Protein AF-A0AAV4A8G7-F1 (afdb_monomer_lite)

Structure (mmCIF, N/CA/C/O backbone):
data_AF-A0AAV4A8G7-F1
#
_entry.id   AF-A0AAV4A8G7-F1
#
loop_
_atom_site.group_PDB
_atom_site.id
_atom_site.type_symbol
_atom_site.label_atom_id
_atom_site.label_alt_id
_atom_site.label_comp_id
_atom_site.label_asym_id
_atom_site.label_entity_id
_atom_site.label_seq_id
_atom_site.pdbx_PDB_ins_code
_atom_site.Cartn_x
_atom_site.Cartn_y
_atom_site.Cartn_z
_atom_site.occupancy
_atom_site.B_iso_or_equiv
_atom_site.auth_seq_id
_atom_site.auth_comp_id
_atom_site.auth_asym_id
_atom_site.auth_atom_id
_atom_site.pdbx_PDB_model_num
ATOM 1 N N . MET A 1 1 ? 19.679 4.679 -15.559 1.00 57.16 1 MET A N 1
ATOM 2 C CA . MET A 1 1 ? 19.146 4.423 -16.917 1.00 57.16 1 MET A CA 1
ATOM 3 C C . MET A 1 1 ? 20.247 4.728 -17.917 1.00 57.16 1 MET A C 1
ATOM 5 O O . MET A 1 1 ? 20.674 5.880 -17.981 1.00 57.16 1 MET A O 1
ATOM 9 N N . ASP A 1 2 ? 20.710 3.707 -18.634 1.00 74.31 2 ASP A N 1
ATOM 10 C CA . ASP A 1 2 ? 21.931 3.753 -19.449 1.00 74.31 2 ASP A CA 1
ATOM 11 C C . ASP A 1 2 ? 21.808 4.657 -20.681 1.00 74.31 2 ASP A C 1
ATOM 13 O O . ASP A 1 2 ? 20.747 4.767 -21.302 1.00 74.31 2 ASP A O 1
ATOM 17 N N . ASN A 1 3 ? 22.916 5.293 -21.070 1.00 75.50 3 ASN A N 1
ATOM 18 C CA . ASN A 1 3 ? 22.953 6.234 -22.195 1.00 75.50 3 ASN A CA 1
ATOM 19 C C . ASN A 1 3 ? 22.647 5.569 -23.550 1.00 75.50 3 ASN A C 1
ATOM 21 O O . ASN A 1 3 ? 22.016 6.193 -24.403 1.00 75.50 3 ASN A O 1
ATOM 25 N N . LEU A 1 4 ? 23.025 4.297 -23.731 1.00 73.75 4 LEU A N 1
ATOM 26 C CA . LEU A 1 4 ? 22.703 3.511 -24.930 1.00 73.75 4 LEU A CA 1
ATOM 27 C C . LEU A 1 4 ? 21.194 3.312 -25.084 1.00 73.75 4 LEU A C 1
ATOM 29 O O . LEU A 1 4 ? 20.641 3.506 -26.163 1.00 73.75 4 LEU A O 1
ATOM 33 N N . ILE A 1 5 ? 20.514 3.003 -23.984 1.00 76.12 5 ILE A N 1
ATOM 34 C CA . ILE A 1 5 ? 19.063 2.833 -23.955 1.00 76.12 5 ILE A CA 1
ATOM 35 C C . ILE A 1 5 ? 18.362 4.148 -24.319 1.00 76.12 5 ILE A C 1
ATOM 37 O O . ILE A 1 5 ? 17.488 4.170 -25.183 1.00 76.12 5 ILE A O 1
ATOM 41 N N . LYS A 1 6 ? 18.787 5.267 -23.718 1.00 81.19 6 LYS A N 1
ATOM 42 C CA . LYS A 1 6 ? 18.226 6.596 -24.013 1.00 81.19 6 LYS A CA 1
ATOM 43 C C . LYS A 1 6 ? 18.422 7.006 -25.473 1.00 81.19 6 LYS A C 1
ATOM 45 O O . LYS A 1 6 ? 17.544 7.649 -26.038 1.00 81.19 6 LYS A O 1
ATOM 50 N N . LYS A 1 7 ? 19.563 6.664 -26.081 1.00 81.56 7 LYS A N 1
ATOM 51 C CA . LYS A 1 7 ? 19.846 6.959 -27.492 1.00 81.56 7 LYS A CA 1
ATOM 52 C C . LYS A 1 7 ? 18.929 6.167 -28.425 1.00 81.56 7 LYS A C 1
ATOM 54 O O . LYS A 1 7 ? 18.385 6.752 -29.354 1.00 81.56 7 LYS A O 1
ATOM 59 N N . ASN A 1 8 ? 18.733 4.877 -28.156 1.00 80.31 8 ASN A N 1
ATOM 60 C CA . ASN A 1 8 ? 17.875 4.022 -28.976 1.00 80.31 8 ASN A CA 1
ATOM 61 C C . ASN A 1 8 ? 16.389 4.396 -28.850 1.00 80.31 8 ASN A C 1
ATOM 63 O O . ASN A 1 8 ? 15.694 4.444 -29.857 1.00 80.31 8 ASN A O 1
ATOM 67 N N . LEU A 1 9 ? 15.919 4.772 -27.655 1.00 84.06 9 LEU A N 1
ATOM 68 C CA . LEU A 1 9 ? 14.532 5.213 -27.448 1.00 84.06 9 LEU A CA 1
ATOM 69 C C . LEU A 1 9 ? 14.147 6.483 -28.226 1.00 84.06 9 LEU A C 1
ATOM 71 O O . LEU A 1 9 ? 12.979 6.660 -28.541 1.00 84.06 9 LEU A O 1
ATOM 75 N N . LYS A 1 10 ? 15.093 7.387 -28.515 1.00 83.19 10 LYS A N 1
ATOM 76 C CA . LYS A 1 10 ? 14.783 8.683 -29.151 1.00 83.19 10 LYS A CA 1
ATOM 77 C C . LYS A 1 10 ? 14.308 8.572 -30.602 1.00 83.19 10 LYS A C 1
ATOM 79 O O . LYS A 1 10 ? 13.616 9.470 -31.062 1.00 83.19 10 LYS A O 1
ATOM 84 N N . ASN A 1 11 ? 14.684 7.503 -31.304 1.00 81.44 11 ASN A N 1
ATOM 85 C CA . ASN A 1 11 ? 14.464 7.360 -32.748 1.00 81.44 11 ASN A CA 1
ATOM 86 C C . ASN A 1 11 ? 13.509 6.212 -33.104 1.00 81.44 11 ASN A C 1
ATOM 88 O O . ASN A 1 11 ? 13.365 5.883 -34.279 1.00 81.44 11 ASN A O 1
ATOM 92 N N . ILE A 1 12 ? 12.888 5.581 -32.106 1.00 85.38 12 ILE A N 1
ATOM 93 C CA . ILE A 1 12 ? 11.941 4.485 -32.304 1.00 85.38 12 ILE A CA 1
ATOM 94 C C . ILE A 1 12 ? 10.557 5.020 -31.936 1.00 85.38 12 ILE A C 1
ATOM 96 O O . ILE A 1 12 ? 10.382 5.497 -30.813 1.00 85.38 12 ILE A O 1
ATOM 100 N N . PRO A 1 13 ? 9.577 4.984 -32.853 1.00 88.44 13 PRO A N 1
ATOM 101 C CA . PRO A 1 13 ? 8.212 5.326 -32.500 1.00 88.44 13 PRO A CA 1
ATOM 102 C C . PRO A 1 13 ? 7.658 4.261 -31.546 1.00 88.44 13 PRO A C 1
ATOM 104 O O . PRO A 1 13 ? 7.787 3.064 -31.796 1.00 88.44 13 PRO A O 1
ATOM 107 N N . ILE A 1 14 ? 7.065 4.707 -30.440 1.00 89.94 14 ILE A N 1
ATOM 108 C CA . ILE A 1 14 ? 6.530 3.827 -29.400 1.00 89.94 14 ILE A CA 1
ATOM 109 C C . ILE A 1 14 ? 5.016 3.972 -29.387 1.00 89.94 14 ILE A C 1
ATOM 111 O O . ILE A 1 14 ? 4.495 5.037 -29.057 1.00 89.94 14 ILE A O 1
ATOM 115 N N . TYR A 1 15 ? 4.323 2.897 -29.747 1.00 93.31 15 TYR A N 1
ATOM 116 C CA . TYR A 1 15 ? 2.864 2.853 -29.825 1.00 93.31 15 TYR A CA 1
ATOM 117 C C . TYR A 1 15 ? 2.259 2.030 -28.681 1.00 93.31 15 TYR A C 1
ATOM 119 O O . TYR A 1 15 ? 1.095 2.212 -28.332 1.00 93.31 15 TYR A O 1
ATOM 127 N N . SER A 1 16 ? 3.051 1.138 -28.078 1.00 90.75 16 SER A N 1
ATOM 128 C CA . SER A 1 16 ? 2.644 0.218 -27.019 1.00 90.75 16 SER A CA 1
ATOM 129 C C . SER A 1 16 ? 3.705 0.101 -25.916 1.00 90.75 16 SER A C 1
ATOM 131 O O . SER A 1 16 ? 4.904 0.148 -26.198 1.00 90.75 16 SER A O 1
ATOM 133 N N . PRO A 1 17 ? 3.308 -0.163 -24.654 1.00 86.81 17 PRO A N 1
ATOM 134 C CA . PRO A 1 17 ? 4.229 -0.551 -23.584 1.00 86.81 17 PRO A CA 1
ATOM 135 C C . PRO A 1 17 ? 5.175 -1.706 -23.954 1.00 86.81 17 PRO A C 1
ATOM 137 O O . PRO A 1 17 ? 6.306 -1.765 -23.470 1.00 86.81 17 PRO A O 1
ATOM 140 N N . MET A 1 18 ? 4.736 -2.616 -24.830 1.00 86.81 18 MET A N 1
ATOM 141 C CA . MET A 1 18 ? 5.561 -3.727 -25.311 1.00 86.81 18 MET A CA 1
ATOM 142 C C . MET A 1 18 ? 6.756 -3.247 -26.149 1.00 86.81 18 MET A C 1
ATOM 144 O O . MET A 1 18 ? 7.822 -3.862 -26.097 1.00 86.81 18 MET A O 1
ATOM 148 N N . ASP A 1 19 ? 6.627 -2.122 -26.852 1.00 89.25 19 ASP A N 1
ATOM 149 C CA . ASP A 1 19 ? 7.690 -1.577 -27.704 1.00 89.25 19 ASP A CA 1
ATOM 150 C C . ASP A 1 19 ? 8.880 -1.083 -26.869 1.00 89.25 19 ASP A C 1
ATOM 152 O O . ASP A 1 19 ? 10.034 -1.161 -27.296 1.00 89.25 19 ASP A O 1
ATOM 156 N N . TYR A 1 20 ? 8.635 -0.643 -25.629 1.00 87.88 20 TYR A N 1
ATOM 157 C CA . TYR A 1 20 ? 9.716 -0.352 -24.684 1.00 87.88 20 TYR A CA 1
ATOM 158 C C . TYR A 1 20 ? 10.492 -1.618 -24.328 1.00 87.88 20 TYR A C 1
ATOM 160 O O . TYR A 1 20 ? 11.722 -1.606 -24.298 1.00 87.88 20 TYR A O 1
ATOM 168 N N . PHE A 1 21 ? 9.788 -2.724 -24.074 1.00 87.38 21 PHE A N 1
ATOM 169 C CA . PHE A 1 21 ? 10.411 -3.993 -23.706 1.00 87.38 21 PHE A CA 1
ATOM 170 C C . PHE A 1 21 ? 11.303 -4.528 -24.831 1.00 87.38 21 PHE A C 1
ATOM 172 O O . PHE A 1 21 ? 12.449 -4.917 -24.583 1.00 87.38 21 PHE A O 1
ATOM 179 N N . THR A 1 22 ? 10.803 -4.514 -26.069 1.00 87.38 22 THR A N 1
ATOM 180 C CA . THR A 1 22 ? 11.571 -4.942 -27.245 1.00 87.38 22 THR A CA 1
ATOM 181 C C . THR A 1 22 ? 12.779 -4.039 -27.460 1.00 87.38 22 THR A C 1
ATOM 183 O O . THR A 1 22 ? 13.890 -4.554 -27.575 1.00 87.38 22 THR A O 1
ATOM 186 N N . THR A 1 23 ? 12.597 -2.717 -27.396 1.00 87.19 23 THR A N 1
ATOM 187 C CA . THR A 1 23 ? 13.679 -1.734 -27.540 1.00 87.19 23 THR A CA 1
ATOM 188 C C . THR A 1 23 ? 14.768 -1.931 -26.492 1.00 87.19 23 THR A C 1
ATOM 190 O O . THR A 1 23 ? 15.953 -1.934 -26.823 1.00 87.19 23 THR A O 1
ATOM 193 N N . PHE A 1 24 ? 14.407 -2.141 -25.225 1.00 85.75 24 PHE A N 1
ATOM 194 C CA . PHE A 1 24 ? 15.393 -2.400 -24.177 1.00 85.75 24 PHE A CA 1
ATOM 195 C C . PHE A 1 24 ? 16.139 -3.710 -24.402 1.00 85.75 24 PHE A C 1
ATOM 197 O O . PHE A 1 24 ? 17.355 -3.746 -24.240 1.00 85.75 24 PHE A O 1
ATOM 204 N N . ARG A 1 25 ? 15.450 -4.772 -24.827 1.00 82.94 25 ARG A N 1
ATOM 205 C CA . ARG A 1 25 ? 16.074 -6.076 -25.074 1.00 82.94 25 ARG A CA 1
ATOM 206 C C . ARG A 1 25 ? 17.039 -6.058 -26.262 1.00 82.94 25 ARG A C 1
ATOM 208 O O . ARG A 1 25 ? 18.064 -6.735 -26.203 1.00 82.94 25 ARG A O 1
ATOM 215 N N . THR A 1 26 ? 16.727 -5.309 -27.319 1.00 83.00 26 THR A N 1
ATOM 216 C CA . THR A 1 26 ? 17.561 -5.200 -28.529 1.00 83.00 26 THR A CA 1
ATOM 217 C C . THR A 1 26 ? 18.715 -4.216 -28.365 1.00 83.00 26 THR A C 1
ATOM 219 O O . THR A 1 26 ? 19.797 -4.456 -28.889 1.00 83.00 26 THR A O 1
ATOM 222 N N . SER A 1 27 ? 18.528 -3.147 -27.587 1.00 78.56 27 SER A N 1
ATOM 223 C CA . SER A 1 27 ? 19.553 -2.116 -27.350 1.00 78.56 27 SER A CA 1
ATOM 224 C C . SER A 1 27 ? 20.699 -2.572 -26.437 1.00 78.56 27 SER A C 1
ATOM 226 O O . SER A 1 27 ? 21.677 -1.844 -26.263 1.00 78.56 27 SER A O 1
ATOM 228 N N . MET A 1 28 ? 20.576 -3.747 -25.816 1.00 75.31 28 MET A N 1
ATOM 229 C CA . MET A 1 28 ? 21.548 -4.282 -24.864 1.00 75.31 28 MET A CA 1
ATOM 230 C C . MET A 1 28 ? 22.613 -5.134 -25.562 1.00 75.31 28 MET A C 1
ATOM 232 O O . MET A 1 28 ? 22.418 -6.328 -25.809 1.00 75.31 28 MET A O 1
ATOM 236 N N . VAL A 1 29 ? 23.763 -4.510 -25.823 1.00 71.38 29 VAL A N 1
ATOM 237 C CA . VAL A 1 29 ? 24.996 -5.169 -26.280 1.00 71.38 29 VAL A CA 1
ATOM 238 C C . VAL A 1 29 ? 25.699 -5.831 -25.085 1.00 71.38 29 VAL A C 1
ATOM 240 O O . VAL A 1 29 ? 25.658 -5.309 -23.974 1.00 71.38 29 VAL A O 1
ATOM 243 N N . SER A 1 30 ? 26.298 -7.007 -25.293 1.00 70.38 30 SER A N 1
ATOM 244 C CA . SER A 1 30 ? 27.003 -7.768 -24.247 1.00 70.38 30 SER A CA 1
ATOM 245 C C . SER A 1 30 ? 28.231 -7.010 -23.707 1.00 70.38 30 SER A C 1
ATOM 247 O O . SER A 1 30 ? 28.959 -6.439 -24.521 1.00 70.38 30 SER A O 1
ATOM 249 N N . PRO A 1 31 ? 28.523 -7.053 -22.388 1.00 70.19 31 PRO A N 1
ATOM 250 C CA . PRO A 1 31 ? 27.808 -7.776 -21.329 1.00 70.19 31 PRO A CA 1
ATOM 251 C C . PRO A 1 31 ? 26.581 -7.013 -20.807 1.00 70.19 31 PRO A C 1
ATOM 253 O O . PRO A 1 31 ? 26.607 -5.800 -20.619 1.00 70.19 31 PRO A O 1
ATOM 256 N N . ARG A 1 32 ? 25.485 -7.736 -20.546 1.00 69.12 32 ARG A N 1
ATOM 257 C CA . ARG A 1 32 ? 24.234 -7.130 -20.065 1.00 69.12 32 ARG A CA 1
ATOM 258 C C . ARG A 1 32 ? 24.317 -6.829 -18.568 1.00 69.12 32 ARG A C 1
ATOM 260 O O . ARG A 1 32 ? 24.367 -7.756 -17.769 1.00 69.12 32 ARG A O 1
ATOM 267 N N . SER A 1 33 ? 24.265 -5.551 -18.196 1.00 74.12 33 SER A N 1
ATOM 268 C CA . SER A 1 33 ? 24.262 -5.116 -16.789 1.00 74.12 33 SER A CA 1
ATOM 269 C C . SER A 1 33 ? 22.909 -5.278 -16.087 1.00 74.12 33 SER A C 1
ATOM 271 O O . SER A 1 33 ? 22.860 -5.289 -14.862 1.00 74.12 33 SER A O 1
ATOM 273 N N . TYR A 1 34 ? 21.810 -5.407 -16.841 1.00 76.00 34 TYR A N 1
ATOM 274 C CA . TYR A 1 34 ? 20.453 -5.454 -16.293 1.00 76.00 34 TYR A CA 1
ATOM 275 C C . TYR A 1 34 ? 19.572 -6.458 -17.039 1.00 76.00 34 TYR A C 1
ATOM 277 O O . TYR A 1 34 ? 19.733 -6.685 -18.240 1.00 76.00 34 TYR A O 1
ATOM 285 N N . GLU A 1 35 ? 18.607 -7.033 -16.325 1.00 80.50 35 GLU A N 1
ATOM 286 C CA . GLU A 1 35 ? 17.618 -7.955 -16.878 1.00 80.50 35 GLU A CA 1
ATOM 287 C C . GLU A 1 35 ? 16.293 -7.222 -17.133 1.00 80.50 35 GLU A C 1
ATOM 289 O O . GLU A 1 35 ? 15.719 -6.617 -16.228 1.00 80.50 35 GLU A O 1
ATOM 294 N N . VAL A 1 36 ? 15.785 -7.286 -18.367 1.00 82.75 36 VAL A N 1
ATOM 295 C CA . VAL A 1 36 ? 14.471 -6.729 -18.718 1.00 82.75 36 VAL A CA 1
ATOM 296 C C . VAL A 1 36 ? 13.422 -7.828 -18.563 1.00 82.75 36 VAL A C 1
ATOM 298 O O . VAL A 1 36 ? 13.429 -8.800 -19.321 1.00 82.75 36 VAL A O 1
ATOM 301 N N . LYS A 1 37 ? 12.502 -7.674 -17.604 1.00 84.38 37 LYS A N 1
ATOM 302 C CA . LYS A 1 37 ? 11.374 -8.596 -17.380 1.00 84.38 37 LYS A CA 1
ATOM 303 C C . LYS A 1 37 ? 10.052 -7.931 -17.727 1.00 84.38 37 LYS A C 1
ATOM 305 O O . LYS A 1 37 ? 9.810 -6.794 -17.337 1.00 84.38 37 LYS A O 1
ATOM 310 N N . SER A 1 38 ? 9.202 -8.657 -18.449 1.00 82.94 38 SER A N 1
ATOM 311 C CA . SER A 1 38 ? 7.808 -8.263 -18.625 1.00 82.94 38 SER A CA 1
ATOM 312 C C . SER A 1 38 ? 7.027 -8.714 -17.397 1.00 82.94 38 SER A C 1
ATOM 314 O O . SER A 1 38 ? 7.179 -9.854 -16.950 1.00 82.94 38 SER A O 1
ATOM 316 N N . LEU A 1 39 ? 6.234 -7.813 -16.823 1.00 85.44 39 LEU A N 1
ATOM 317 C CA . LEU A 1 39 ? 5.402 -8.131 -15.670 1.00 85.44 39 LEU A CA 1
ATOM 318 C C . LEU A 1 39 ? 4.173 -8.896 -16.163 1.00 85.44 39 LEU A C 1
ATOM 320 O O . LEU A 1 39 ? 3.379 -8.374 -16.942 1.00 85.44 39 LEU A O 1
ATOM 324 N N . ASN A 1 40 ? 4.023 -10.142 -15.725 1.00 83.38 40 ASN A N 1
ATOM 325 C CA . ASN A 1 40 ? 2.819 -10.930 -15.965 1.00 83.38 40 ASN A CA 1
ATOM 326 C C . ASN A 1 40 ? 1.842 -10.783 -14.789 1.00 83.38 40 ASN A C 1
ATOM 328 O O . ASN A 1 40 ? 2.168 -10.199 -13.757 1.00 83.38 40 ASN A O 1
ATOM 332 N N . HIS A 1 41 ? 0.635 -11.336 -14.922 1.00 79.00 41 HIS A N 1
ATOM 333 C CA . HIS A 1 41 ? -0.359 -11.312 -13.844 1.00 79.00 41 HIS A CA 1
ATOM 334 C C . HIS A 1 41 ? 0.167 -11.942 -12.540 1.00 79.00 41 HIS A C 1
ATOM 336 O O . HIS A 1 41 ? -0.245 -11.524 -11.464 1.00 79.00 41 HIS A O 1
ATOM 342 N N . CYS A 1 42 ? 1.121 -12.880 -12.624 1.00 80.25 42 CYS A N 1
ATOM 343 C CA . CYS A 1 42 ? 1.764 -13.502 -11.465 1.00 80.25 42 CYS A CA 1
ATOM 344 C C . CYS A 1 42 ? 2.672 -12.550 -10.673 1.00 80.25 42 CYS A C 1
ATOM 346 O O . CYS A 1 42 ? 2.960 -12.822 -9.511 1.00 80.25 42 CYS A O 1
ATOM 348 N N . PHE A 1 43 ? 3.150 -11.456 -11.276 1.00 83.81 43 PHE A N 1
ATOM 349 C CA . PHE A 1 43 ? 3.929 -10.445 -10.558 1.00 83.81 43 PHE A CA 1
ATOM 350 C C . PHE A 1 43 ? 3.087 -9.732 -9.495 1.00 83.81 43 PHE A C 1
ATOM 352 O O . PHE A 1 43 ? 3.585 -9.368 -8.428 1.00 83.81 43 PHE A O 1
ATOM 359 N N . PHE A 1 44 ? 1.805 -9.521 -9.784 1.00 82.44 44 PHE A N 1
ATOM 360 C CA . PHE A 1 44 ? 0.908 -8.832 -8.876 1.00 82.44 44 PHE A CA 1
ATOM 361 C C . PHE A 1 44 ? 0.439 -9.793 -7.787 1.00 82.44 44 PHE A C 1
ATOM 363 O O . PHE A 1 44 ? -0.018 -10.904 -8.056 1.00 82.44 44 PHE A O 1
ATOM 370 N N . LYS A 1 45 ? 0.532 -9.355 -6.529 1.00 79.19 45 LYS A N 1
ATOM 371 C CA . LYS A 1 45 ? -0.004 -10.123 -5.404 1.00 79.19 45 LYS A CA 1
ATOM 372 C C . LYS A 1 45 ? -1.520 -10.264 -5.570 1.00 79.19 45 LYS A C 1
ATOM 374 O O . LYS A 1 45 ? -2.220 -9.271 -5.765 1.00 79.19 45 LYS A O 1
ATOM 379 N N . ASN A 1 46 ? -2.029 -11.493 -5.479 1.00 74.94 46 ASN A N 1
ATOM 380 C CA . ASN A 1 46 ? -3.466 -11.747 -5.522 1.00 74.94 46 ASN A CA 1
ATOM 381 C C . ASN A 1 46 ? -4.099 -11.409 -4.165 1.00 74.94 46 ASN A C 1
ATOM 383 O O . ASN A 1 46 ? -4.034 -12.197 -3.223 1.00 74.94 46 ASN A O 1
ATOM 387 N N . TYR A 1 47 ? -4.737 -10.243 -4.079 1.00 72.38 47 TYR A N 1
ATOM 388 C CA . TYR A 1 47 ? -5.468 -9.817 -2.883 1.00 72.38 47 TYR A CA 1
ATOM 389 C C . TYR A 1 47 ? -6.905 -10.355 -2.812 1.00 72.38 47 TYR A C 1
ATOM 391 O O . TYR A 1 47 ? -7.563 -10.170 -1.795 1.00 72.38 47 TYR A O 1
ATOM 399 N N . GLY A 1 48 ? -7.398 -11.054 -3.842 1.00 70.50 48 GLY A N 1
ATOM 400 C CA . GLY A 1 48 ? -8.732 -11.668 -3.833 1.00 70.50 48 GLY A CA 1
ATOM 401 C C . GLY A 1 48 ? -8.867 -12.830 -2.843 1.00 70.50 48 GLY A C 1
ATOM 402 O O . GLY A 1 48 ? -9.974 -13.168 -2.442 1.00 70.50 48 GLY A O 1
ATOM 403 N N . GLN A 1 49 ? -7.743 -13.420 -2.424 1.00 67.31 49 GLN A N 1
ATOM 404 C CA . GLN A 1 49 ? -7.688 -14.473 -1.401 1.00 67.31 49 GLN A CA 1
ATOM 405 C C . GLN A 1 49 ? -7.380 -13.932 0.003 1.00 67.31 49 GLN A C 1
ATOM 407 O O . GLN A 1 49 ? -7.348 -14.695 0.965 1.00 67.31 49 GLN A O 1
ATOM 412 N N . VAL A 1 50 ? -7.135 -12.627 0.136 1.00 67.00 50 VAL A N 1
ATOM 413 C CA . VAL A 1 50 ? -6.846 -12.002 1.426 1.00 67.00 50 VAL A CA 1
ATOM 414 C C . VAL A 1 50 ? -8.171 -11.651 2.090 1.00 67.00 50 VAL A C 1
ATOM 416 O O . VAL A 1 50 ? -8.979 -10.918 1.520 1.00 67.00 50 VAL A O 1
ATOM 419 N N . SER A 1 51 ? -8.410 -12.165 3.298 1.00 65.12 51 SER A N 1
ATOM 420 C CA . SER A 1 51 ? -9.601 -11.808 4.068 1.00 65.12 51 SER A CA 1
ATOM 421 C C . SER A 1 51 ? -9.577 -10.309 4.366 1.00 65.12 51 SER A C 1
ATOM 423 O O . SER A 1 51 ? -8.734 -9.826 5.125 1.00 65.12 51 SER A O 1
ATOM 425 N N . THR A 1 52 ? -10.491 -9.556 3.764 1.00 66.06 52 THR A N 1
ATOM 426 C CA . THR A 1 52 ? -10.644 -8.132 4.050 1.00 66.06 52 THR A CA 1
ATOM 427 C C . THR A 1 52 ? -11.469 -7.953 5.321 1.00 66.06 52 THR A C 1
ATOM 429 O O . THR A 1 52 ? -12.525 -8.564 5.506 1.00 66.06 52 THR A O 1
ATOM 432 N N . PHE A 1 53 ? -11.001 -7.093 6.227 1.00 72.75 53 PHE A N 1
ATOM 433 C CA . PHE A 1 53 ? -11.828 -6.662 7.348 1.00 72.75 53 PHE A CA 1
ATOM 434 C C . PHE A 1 53 ? -12.995 -5.838 6.798 1.00 72.75 53 PHE A C 1
ATOM 436 O O . PHE A 1 53 ? -12.792 -4.785 6.197 1.00 72.75 53 PHE A O 1
ATOM 443 N N . LYS A 1 54 ? -14.232 -6.293 7.034 1.00 76.31 54 LYS A N 1
ATOM 444 C CA . LYS A 1 54 ? -15.448 -5.559 6.634 1.00 76.31 54 LYS A CA 1
ATOM 445 C C . LYS A 1 54 ? -15.551 -4.187 7.312 1.00 76.31 54 LYS A C 1
ATOM 447 O O . LYS A 1 54 ? -16.202 -3.284 6.800 1.00 76.31 54 LYS A O 1
ATOM 452 N N . THR A 1 55 ? -14.944 -4.044 8.488 1.00 78.75 55 THR A N 1
ATOM 453 C CA . THR A 1 55 ? -14.919 -2.802 9.254 1.00 78.75 55 THR A CA 1
ATOM 454 C C . THR A 1 55 ? -13.638 -2.714 10.072 1.00 78.75 55 THR A C 1
ATOM 456 O O . THR A 1 55 ? -13.203 -3.703 10.656 1.00 78.75 55 THR A O 1
ATOM 459 N N . ILE A 1 56 ? -13.069 -1.513 10.137 1.00 84.62 56 ILE A N 1
ATOM 460 C CA . ILE A 1 56 ? -11.970 -1.162 11.048 1.00 84.62 56 ILE A CA 1
ATOM 461 C C . ILE A 1 56 ? -12.479 -0.451 12.310 1.00 84.62 56 ILE A C 1
ATOM 463 O O . ILE A 1 56 ? -11.691 0.045 13.108 1.00 84.62 56 ILE A O 1
ATOM 467 N N . ARG A 1 57 ? -13.803 -0.351 12.485 1.00 85.44 57 ARG A N 1
ATOM 468 C CA . ARG A 1 57 ? -14.421 0.344 13.615 1.00 85.44 57 ARG A CA 1
ATOM 469 C C . ARG A 1 57 ? -14.183 -0.441 14.916 1.00 85.44 57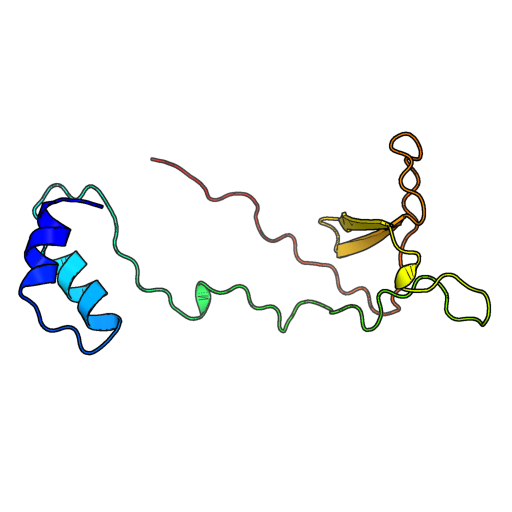 ARG A C 1
ATOM 471 O O . ARG A 1 57 ? -14.667 -1.572 15.008 1.00 85.44 57 ARG A O 1
ATOM 478 N N . PRO A 1 58 ? -13.541 0.162 15.934 1.00 82.56 58 PRO A N 1
ATOM 479 C CA . PRO A 1 58 ? -13.282 -0.506 17.210 1.00 82.56 58 PRO A CA 1
ATOM 480 C C . PRO A 1 58 ? -14.547 -0.909 17.970 1.00 82.56 58 PRO A C 1
ATOM 482 O O . PRO A 1 58 ? -14.665 -2.025 18.468 1.00 82.56 58 PRO A O 1
ATOM 485 N N . GLY A 1 59 ? -15.504 0.014 18.068 1.00 80.31 59 GLY A N 1
ATOM 486 C CA . GLY A 1 59 ? -16.727 -0.160 18.837 1.00 80.31 59 GLY A CA 1
ATOM 487 C C . GLY A 1 59 ? -17.948 -0.425 17.964 1.00 80.31 59 GLY A C 1
ATOM 488 O O . GLY A 1 59 ? -18.110 0.190 16.917 1.00 80.31 59 GLY A O 1
ATOM 489 N N . GLN A 1 60 ? -18.852 -1.298 18.410 1.00 76.06 60 GLN A N 1
ATOM 490 C CA . GLN A 1 60 ? -20.114 -1.576 17.700 1.00 76.06 60 GLN A CA 1
ATOM 491 C C . GLN A 1 60 ? -21.306 -0.777 18.257 1.00 76.06 60 GLN A C 1
ATOM 493 O O . GLN A 1 60 ? -22.271 -0.525 17.540 1.00 76.06 60 GLN A O 1
ATOM 498 N N . GLN A 1 61 ? -21.240 -0.350 19.521 1.00 82.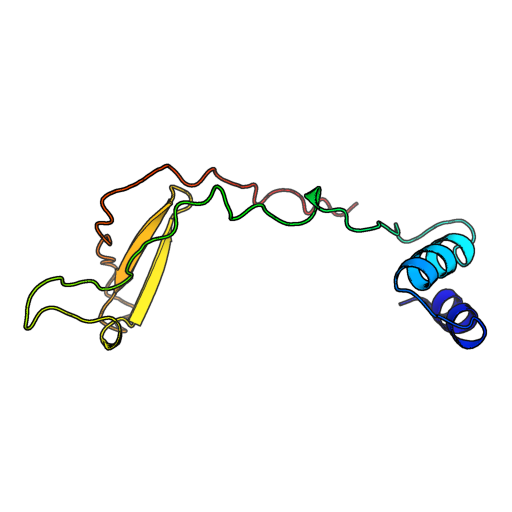31 61 GLN A N 1
ATOM 499 C CA . GLN A 1 61 ? -22.346 0.308 20.223 1.00 82.31 61 GLN A CA 1
ATOM 500 C C . GLN A 1 61 ? -22.295 1.842 20.121 1.00 82.31 61 GLN A C 1
ATOM 502 O O . GLN A 1 61 ? -21.273 2.439 19.771 1.00 82.31 61 GLN A O 1
ATOM 507 N N . LYS A 1 62 ? -23.424 2.493 20.428 1.00 78.06 62 LYS A N 1
ATOM 508 C CA . LYS A 1 62 ? -23.511 3.955 20.547 1.00 78.06 62 LYS A CA 1
ATOM 509 C C . LYS A 1 62 ? -22.632 4.417 21.716 1.00 78.06 62 LYS A C 1
ATOM 511 O O . LYS A 1 62 ? -22.712 3.849 22.796 1.00 78.06 62 LYS A O 1
ATOM 516 N N . GLY A 1 63 ? -21.785 5.418 21.478 1.00 82.62 63 GLY A N 1
ATOM 517 C CA . GLY A 1 63 ? -20.791 5.893 22.452 1.00 82.62 63 GLY A CA 1
ATOM 518 C C . GLY A 1 63 ? -19.469 5.117 22.451 1.00 82.62 63 GLY A C 1
ATOM 519 O O . GLY A 1 63 ? -18.530 5.533 23.120 1.00 82.62 63 GLY A O 1
ATOM 520 N N . ALA A 1 64 ? -19.359 4.025 21.686 1.00 83.88 64 ALA A N 1
ATOM 521 C CA . ALA A 1 64 ? -18.103 3.299 21.535 1.00 83.88 64 ALA A CA 1
ATOM 522 C C . ALA A 1 64 ? -17.192 3.957 20.473 1.00 83.88 64 ALA A C 1
ATOM 524 O O . ALA A 1 64 ? -17.712 4.585 19.542 1.00 83.88 64 ALA A O 1
ATOM 525 N N . PRO A 1 65 ? -15.858 3.767 20.555 1.00 84.50 65 PRO A N 1
ATOM 526 C CA . PRO A 1 65 ? -14.906 4.424 19.667 1.00 84.50 65 PRO A CA 1
ATOM 527 C C . PRO A 1 65 ? -15.173 4.109 18.196 1.00 84.50 65 PRO A C 1
ATOM 529 O O . PRO A 1 65 ? -15.466 2.973 17.797 1.00 84.50 65 PRO A O 1
ATOM 532 N N . THR A 1 66 ? -15.078 5.147 17.385 1.00 88.44 66 THR A N 1
ATOM 533 C CA . THR A 1 66 ? -15.317 5.132 15.950 1.00 88.44 66 THR A CA 1
ATOM 534 C C . THR A 1 66 ? -14.000 5.105 15.182 1.00 88.44 66 THR A C 1
ATOM 536 O O . THR A 1 66 ? -12.913 5.141 15.753 1.00 88.44 66 THR A O 1
ATOM 539 N N . VAL A 1 67 ? -14.089 5.031 13.854 1.00 86.94 67 VAL A N 1
ATOM 540 C CA . VAL A 1 67 ? -12.909 5.065 12.978 1.00 86.94 67 VAL A CA 1
ATOM 541 C C . VAL A 1 67 ? -12.113 6.366 13.156 1.00 86.94 67 VAL A C 1
ATOM 543 O O . VAL A 1 67 ? -10.891 6.344 13.067 1.00 86.94 67 VAL A O 1
ATOM 546 N N . ASN A 1 68 ? -12.780 7.474 13.492 1.00 88.75 68 ASN A N 1
ATOM 547 C CA . ASN A 1 68 ? -12.140 8.778 13.695 1.00 88.75 68 ASN A CA 1
ATOM 548 C C . ASN A 1 68 ? -11.295 8.848 14.977 1.00 88.75 68 ASN A C 1
ATOM 550 O O . ASN A 1 68 ? -10.436 9.721 15.109 1.00 88.75 68 ASN A O 1
ATOM 554 N N . ASP A 1 69 ? -11.517 7.926 15.914 1.00 87.94 69 ASP A N 1
ATOM 555 C CA . ASP A 1 69 ? -10.782 7.851 17.177 1.00 87.94 69 ASP A CA 1
ATOM 556 C C . ASP A 1 69 ? -9.494 7.025 17.042 1.00 87.94 69 ASP A C 1
ATOM 558 O O . ASP A 1 69 ? -8.649 7.025 17.935 1.00 87.94 69 ASP A O 1
ATOM 562 N N . LEU A 1 70 ? -9.308 6.337 15.910 1.00 88.31 70 LEU A N 1
ATOM 563 C CA . LEU A 1 70 ? -8.097 5.578 15.623 1.00 88.31 70 LEU A CA 1
ATOM 56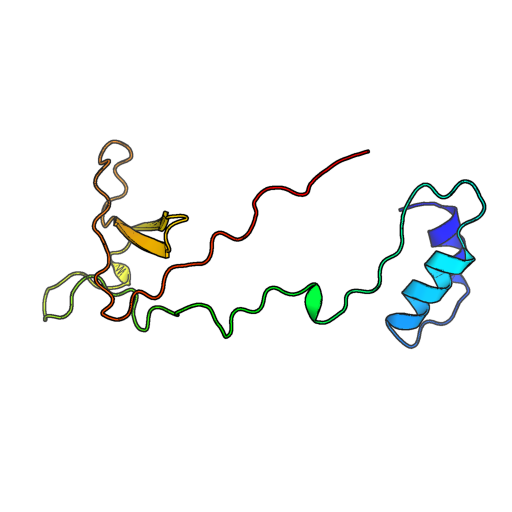4 C C . LEU A 1 70 ? -6.889 6.504 15.469 1.00 88.31 70 LEU A C 1
ATOM 566 O O . LEU A 1 70 ? -6.961 7.576 14.864 1.00 88.31 70 LEU A O 1
ATOM 570 N N . ARG A 1 71 ? -5.751 6.057 16.002 1.00 88.62 71 ARG A N 1
ATOM 571 C CA . ARG A 1 71 ? -4.459 6.756 15.918 1.00 88.62 71 ARG A CA 1
ATOM 572 C C . ARG A 1 71 ? -3.375 5.915 15.275 1.00 88.62 71 ARG A C 1
ATOM 574 O O . ARG A 1 71 ? -2.512 6.448 14.587 1.00 88.62 71 ARG A O 1
ATOM 581 N N . CYS A 1 72 ? -3.430 4.603 15.468 1.00 85.94 72 CYS A N 1
ATOM 582 C CA . CYS A 1 72 ? -2.496 3.676 14.852 1.00 85.94 72 CYS A CA 1
ATOM 583 C C . CYS A 1 72 ? -3.170 2.326 14.607 1.00 85.94 72 CYS A C 1
ATOM 585 O O . CYS A 1 72 ? -3.976 1.879 15.425 1.00 85.94 72 CYS A O 1
ATOM 587 N N . LEU A 1 73 ? -2.803 1.683 13.499 1.00 86.19 73 LEU A N 1
ATOM 588 C CA . LEU A 1 73 ? -3.140 0.303 13.173 1.00 86.19 73 LEU A CA 1
ATOM 589 C C . LEU A 1 73 ? -1.840 -0.491 13.025 1.00 86.19 73 LEU A C 1
ATOM 591 O O . LEU A 1 73 ? -0.910 -0.043 12.353 1.00 86.19 73 LEU A O 1
ATOM 595 N N . LYS A 1 74 ? -1.785 -1.670 13.641 1.00 83.56 74 LYS A N 1
ATOM 596 C CA . LYS A 1 74 ? -0.675 -2.617 13.550 1.00 83.56 74 LYS A CA 1
ATOM 597 C C . LYS A 1 74 ? -1.176 -3.897 12.900 1.00 83.56 74 LYS A C 1
ATOM 599 O O . LYS A 1 74 ? -2.101 -4.521 13.405 1.00 83.56 74 LYS A O 1
ATOM 604 N N . TYR A 1 75 ? -0.529 -4.285 11.810 1.00 82.12 75 TYR A N 1
ATOM 605 C CA . TYR A 1 75 ? -0.752 -5.566 11.150 1.00 82.12 75 TYR A CA 1
ATOM 606 C C . TYR A 1 75 ? 0.306 -6.560 11.643 1.00 82.12 75 TYR A C 1
ATOM 608 O O . TYR A 1 75 ? 1.501 -6.265 11.559 1.00 82.12 75 TYR A O 1
ATOM 616 N N . SER A 1 76 ? -0.117 -7.705 12.178 1.00 78.06 76 SER A N 1
ATOM 617 C CA . SER A 1 76 ? 0.779 -8.826 12.483 1.00 78.06 76 SER A CA 1
ATOM 618 C C . SER A 1 76 ? 1.026 -9.666 11.223 1.00 78.06 76 SER A C 1
ATOM 620 O O . SER A 1 76 ? 0.103 -9.812 10.414 1.00 78.06 76 SER A O 1
ATOM 622 N N . PRO A 1 77 ? 2.216 -10.273 11.050 1.00 72.38 77 PRO A N 1
ATOM 623 C CA . PRO A 1 77 ? 2.439 -11.303 10.034 1.00 72.38 77 PRO A CA 1
ATOM 624 C C . PRO A 1 77 ? 1.429 -12.459 10.097 1.00 72.38 77 PRO A C 1
ATOM 626 O O . PRO A 1 77 ? 1.131 -13.050 9.065 1.00 72.38 77 PRO A O 1
ATOM 629 N N . ASP A 1 78 ? 0.861 -12.724 11.277 1.00 70.75 78 ASP A N 1
ATOM 630 C CA . ASP A 1 78 ? -0.144 -13.773 11.511 1.00 70.75 78 ASP A CA 1
ATOM 631 C C . ASP A 1 78 ? -1.547 -13.413 10.978 1.00 70.75 78 ASP A C 1
ATOM 633 O O . ASP A 1 78 ? -2.463 -14.238 10.979 1.00 70.75 78 ASP A O 1
ATOM 637 N N . GLY A 1 79 ? -1.734 -12.178 10.497 1.00 70.06 79 GLY A N 1
ATOM 638 C CA . GLY A 1 79 ? -3.012 -11.680 9.979 1.00 70.06 79 GLY A CA 1
ATOM 639 C C . GLY A 1 79 ? -3.910 -11.015 11.011 1.00 70.06 79 GLY A C 1
ATOM 640 O O . GLY A 1 79 ? -5.054 -10.682 10.706 1.00 70.06 79 GLY A O 1
ATOM 641 N N . GLU A 1 80 ? -3.402 -10.792 12.218 1.00 76.06 80 GLU A N 1
ATOM 642 C CA . GLU A 1 80 ? -4.104 -10.032 13.246 1.00 76.06 80 GLU A CA 1
ATOM 643 C C . GLU A 1 80 ? -3.972 -8.527 13.002 1.00 76.06 80 GLU A C 1
ATOM 645 O O . GLU A 1 80 ? -2.899 -8.017 12.664 1.00 76.06 80 GLU A O 1
ATOM 650 N N . LEU A 1 81 ? -5.076 -7.804 13.197 1.00 82.31 81 LEU A N 1
ATOM 651 C CA . LEU A 1 81 ? -5.116 -6.350 13.122 1.00 82.31 81 LEU A CA 1
ATOM 652 C C . LEU A 1 81 ? -5.361 -5.788 14.516 1.00 82.31 81 LEU A C 1
ATOM 654 O O . LEU A 1 81 ? -6.375 -6.074 15.149 1.00 82.31 81 LEU A O 1
ATOM 658 N N . SER A 1 82 ? -4.441 -4.959 14.985 1.00 85.44 82 SER A N 1
ATOM 659 C CA . SER A 1 82 ? -4.513 -4.320 16.294 1.00 85.44 82 SER A CA 1
ATOM 660 C C . SER A 1 82 ? -4.553 -2.797 16.152 1.00 85.44 82 SER A C 1
ATOM 662 O O . SER A 1 82 ? -4.043 -2.250 15.176 1.00 85.44 82 SER A O 1
ATOM 664 N N . TYR A 1 83 ? -5.126 -2.084 17.120 1.00 86.62 83 TYR A N 1
ATOM 665 C CA . TYR A 1 83 ? -5.314 -0.635 17.059 1.00 86.62 83 TYR A CA 1
ATOM 666 C C . TYR A 1 83 ? -4.930 0.090 18.352 1.00 86.62 83 TYR A C 1
ATOM 668 O O . TYR A 1 83 ? -4.896 -0.498 19.433 1.00 86.62 83 TYR A O 1
ATOM 676 N N . LYS A 1 84 ? -4.671 1.396 18.228 1.00 88.19 84 LYS A N 1
ATOM 677 C CA . LYS A 1 84 ? -4.523 2.345 19.341 1.00 88.19 84 LYS A CA 1
ATOM 678 C C . LYS A 1 84 ? -5.419 3.559 19.138 1.00 88.19 84 LYS A C 1
ATOM 680 O O . LYS A 1 84 ? -5.596 4.017 18.008 1.00 88.19 84 LYS A O 1
ATOM 685 N N . LEU A 1 85 ? -5.929 4.088 20.248 1.00 86.62 85 LEU A N 1
ATOM 686 C CA . LEU A 1 85 ? -6.745 5.309 20.296 1.00 86.62 85 LEU A CA 1
ATOM 687 C C . LEU A 1 85 ? -5.965 6.531 20.802 1.00 86.62 85 LEU A C 1
ATOM 689 O O . LEU A 1 85 ? -6.433 7.658 20.680 1.00 86.62 85 LEU A O 1
ATOM 693 N N . THR A 1 86 ? -4.769 6.325 21.357 1.00 83.62 86 THR A N 1
ATOM 694 C CA . THR A 1 86 ? -3.901 7.391 21.868 1.00 83.62 86 THR A CA 1
ATOM 695 C C . THR A 1 86 ? -2.596 7.444 21.078 1.00 83.62 86 THR A C 1
ATOM 697 O O . THR A 1 86 ? -2.160 6.448 20.495 1.00 83.62 86 THR A O 1
ATOM 700 N N . PHE A 1 87 ? -1.977 8.625 21.038 1.00 80.00 87 PHE A N 1
ATOM 701 C CA . PHE A 1 87 ? -0.670 8.839 20.407 1.00 80.00 87 PHE A CA 1
ATOM 702 C C . PHE A 1 87 ? 0.509 8.529 21.341 1.00 80.00 87 PHE A C 1
ATOM 704 O O . PHE A 1 87 ? 1.661 8.696 20.940 1.00 80.00 87 PHE A O 1
ATOM 711 N N . ASP A 1 88 ? 0.243 8.085 22.573 1.00 76.31 88 ASP A N 1
ATOM 712 C CA . ASP A 1 88 ? 1.290 7.857 23.561 1.00 76.31 88 ASP A CA 1
ATOM 713 C C . ASP A 1 88 ? 2.275 6.799 23.077 1.00 76.31 88 ASP A C 1
ATOM 715 O O . ASP A 1 88 ? 1.967 5.611 22.938 1.00 76.31 88 ASP A O 1
ATOM 719 N N . ARG A 1 89 ? 3.506 7.254 22.848 1.00 60.50 89 ARG A N 1
ATOM 720 C CA . ARG A 1 89 ? 4.623 6.421 22.400 1.00 60.50 89 ARG A CA 1
ATOM 721 C C . ARG A 1 89 ? 4.982 5.349 23.435 1.00 60.50 89 ARG A C 1
ATOM 723 O O . ARG A 1 89 ? 5.466 4.287 23.065 1.00 60.50 89 ARG A O 1
ATOM 730 N N . THR A 1 90 ? 4.704 5.625 24.709 1.00 60.31 90 THR A N 1
ATOM 731 C CA . THR A 1 90 ? 4.924 4.762 25.880 1.00 60.31 90 THR A CA 1
ATOM 732 C C . THR A 1 90 ? 3.800 3.750 26.106 1.00 60.31 90 THR A C 1
ATOM 734 O O . THR A 1 90 ? 4.020 2.710 26.725 1.00 60.31 90 THR A O 1
ATOM 737 N N . GLY A 1 91 ? 2.593 4.024 25.597 1.00 53.66 91 GLY A N 1
ATOM 738 C CA . GLY A 1 91 ? 1.445 3.131 25.709 1.00 53.66 91 GLY A CA 1
ATOM 739 C C . GLY A 1 91 ? 1.594 1.963 24.742 1.00 53.66 91 GLY A C 1
ATOM 740 O O . GLY A 1 91 ? 1.149 2.033 23.599 1.00 53.66 91 GLY A O 1
ATOM 741 N N . ASN A 1 92 ? 2.235 0.877 25.167 1.00 53.50 92 ASN A N 1
ATOM 742 C CA . ASN A 1 92 ? 2.498 -0.305 24.334 1.00 53.50 92 ASN A CA 1
ATOM 743 C C . ASN A 1 92 ? 1.260 -1.172 24.041 1.00 53.50 92 ASN A C 1
ATOM 745 O O . ASN A 1 92 ? 1.368 -2.198 23.373 1.00 53.50 92 ASN A O 1
ATOM 749 N N . PHE A 1 93 ? 0.076 -0.762 24.488 1.00 64.00 93 PHE A N 1
ATOM 750 C CA . PHE A 1 93 ? -1.125 -1.583 24.420 1.00 64.00 93 PHE A CA 1
ATOM 751 C C . PHE A 1 93 ? -1.846 -1.363 23.093 1.00 64.00 93 PHE A C 1
ATOM 753 O O . PHE A 1 93 ? -2.559 -0.381 22.903 1.00 64.00 93 PHE A O 1
ATOM 760 N N . TYR A 1 94 ? -1.618 -2.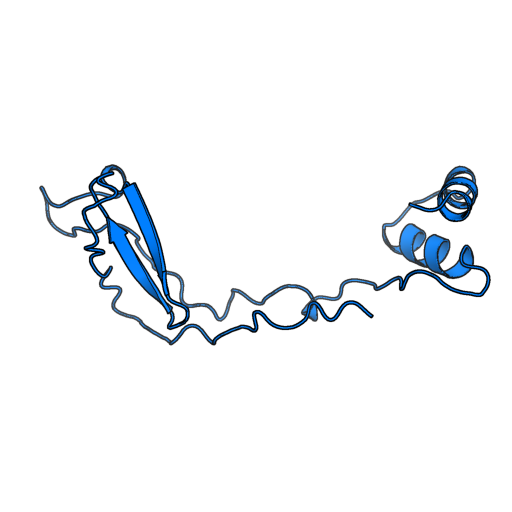271 22.149 1.00 69.69 94 TYR A N 1
ATOM 761 C CA . TYR A 1 94 ? -2.500 -2.423 21.003 1.00 69.69 94 TYR A CA 1
ATOM 762 C C . TYR A 1 94 ? -3.679 -3.310 21.410 1.00 69.69 94 TYR A C 1
ATOM 764 O O . TYR A 1 94 ? -3.477 -4.369 21.999 1.00 69.69 94 TYR A O 1
ATOM 772 N N . LEU A 1 95 ? -4.897 -2.884 21.090 1.00 76.19 95 LEU A N 1
ATOM 773 C CA . LEU A 1 95 ? -6.103 -3.690 21.266 1.00 76.19 95 LEU A CA 1
ATOM 774 C C . LEU A 1 95 ? -6.390 -4.449 19.973 1.00 76.19 95 LEU A C 1
ATOM 776 O O . LEU A 1 95 ? -6.229 -3.898 18.889 1.00 76.19 95 LEU A O 1
ATOM 780 N N . GLU A 1 96 ? -6.805 -5.706 20.060 1.00 73.38 96 GLU A N 1
ATOM 781 C CA . GLU A 1 96 ? -7.132 -6.503 18.876 1.00 73.38 96 GLU A CA 1
ATOM 782 C C . GLU A 1 96 ? -8.488 -6.075 18.283 1.00 73.38 96 GLU A C 1
ATOM 784 O O . GLU A 1 96 ? -9.489 -5.960 19.000 1.00 73.38 96 GLU A O 1
ATOM 789 N N . LEU A 1 97 ? -8.549 -5.849 16.966 1.00 70.94 97 LEU A N 1
ATOM 790 C CA . LEU A 1 97 ? -9.816 -5.680 16.257 1.00 70.94 97 LEU A CA 1
ATOM 791 C C . LEU A 1 97 ? -10.457 -7.054 16.038 1.00 70.94 97 LEU A C 1
ATOM 793 O O . LEU A 1 97 ? -10.051 -7.822 15.168 1.00 70.94 97 LEU A O 1
ATOM 797 N N . ARG A 1 98 ? -11.517 -7.349 16.797 1.00 62.47 98 ARG A N 1
ATOM 798 C CA . ARG A 1 98 ? -12.287 -8.593 16.652 1.00 62.47 98 ARG A CA 1
ATOM 799 C C . ARG A 1 98 ? -13.126 -8.585 15.368 1.00 62.47 98 ARG A C 1
ATOM 801 O O . ARG A 1 98 ? -14.277 -8.150 15.365 1.00 62.47 98 ARG A O 1
ATOM 808 N N . GLY A 1 99 ? -12.562 -9.097 14.276 1.00 55.12 99 GLY A N 1
ATOM 809 C CA . GLY A 1 99 ? -13.280 -9.440 13.046 1.00 55.12 99 GLY A CA 1
ATOM 810 C C . GLY A 1 99 ? -13.633 -10.930 13.023 1.00 55.12 99 GLY A C 1
ATOM 811 O O . GLY A 1 99 ? -12.746 -11.769 13.082 1.00 55.12 99 GLY A O 1
ATOM 812 N N . LYS A 1 100 ? -14.921 -11.281 12.921 1.00 44.84 100 LYS A N 1
ATOM 813 C CA . LYS A 1 100 ? -15.429 -12.668 13.034 1.00 44.84 100 LYS A CA 1
ATOM 814 C C . LYS A 1 100 ? -14.985 -13.669 11.949 1.00 44.84 100 LYS A C 1
ATOM 816 O O . LYS A 1 100 ? -15.485 -14.781 11.961 1.00 44.84 100 LYS A O 1
ATOM 821 N N . ASN A 1 101 ? -14.055 -13.336 11.057 1.00 45.00 101 ASN A N 1
ATOM 822 C CA . ASN A 1 101 ? -13.587 -14.240 10.004 1.00 45.00 101 ASN A CA 1
ATOM 823 C C . ASN A 1 101 ? -12.061 -14.134 9.856 1.00 45.00 101 ASN A C 1
ATOM 825 O O . ASN A 1 101 ? -11.569 -13.497 8.928 1.00 45.00 101 ASN A O 1
ATOM 829 N N . GLN A 1 102 ? -11.315 -14.730 10.789 1.00 45.56 102 GLN A N 1
ATOM 830 C CA . GLN A 1 102 ? -9.872 -14.928 10.643 1.00 45.56 102 GLN A CA 1
ATOM 831 C C . GLN A 1 102 ? -9.626 -16.146 9.744 1.00 45.56 102 GLN A C 1
ATOM 833 O O . GLN A 1 102 ? -9.648 -17.287 10.203 1.00 45.56 102 GLN A O 1
ATOM 838 N N . LEU A 1 103 ? -9.370 -15.915 8.457 1.00 41.56 103 LEU A N 1
ATOM 839 C CA . LEU A 1 103 ? -8.551 -16.844 7.684 1.00 41.56 103 LEU A CA 1
ATOM 840 C C . LEU A 1 103 ? -7.149 -16.244 7.619 1.00 41.56 103 LEU A C 1
ATOM 842 O O . LEU A 1 103 ? -6.961 -15.118 7.169 1.00 41.56 103 LEU A O 1
ATOM 846 N N . ARG A 1 104 ? -6.204 -17.004 8.177 1.00 41.69 104 ARG A N 1
ATOM 847 C CA . ARG A 1 104 ? -4.798 -16.661 8.415 1.00 41.69 104 ARG A CA 1
ATOM 848 C C . ARG A 1 104 ? -4.202 -15.944 7.203 1.00 41.69 104 ARG A C 1
ATOM 850 O O . ARG A 1 104 ? -4.252 -16.481 6.095 1.00 41.69 104 ARG A O 1
ATOM 857 N N . PHE A 1 105 ? -3.612 -14.764 7.413 1.00 40.62 105 PHE A N 1
ATOM 858 C CA . PHE A 1 105 ? -2.767 -14.169 6.382 1.00 40.62 105 PHE A CA 1
ATOM 859 C C . PHE A 1 105 ? -1.625 -15.146 6.131 1.00 40.62 105 PHE A C 1
ATOM 861 O O . PHE A 1 105 ? -0.839 -15.458 7.022 1.00 40.62 105 PHE A O 1
ATOM 868 N N . ILE A 1 106 ? -1.552 -15.659 4.908 1.00 42.00 106 ILE A N 1
ATOM 869 C CA . ILE A 1 106 ? -0.400 -16.434 4.485 1.00 42.00 106 ILE A CA 1
ATOM 870 C C . ILE A 1 106 ? 0.780 -15.467 4.453 1.00 42.00 106 ILE A C 1
ATOM 872 O O . ILE A 1 106 ? 0.804 -14.496 3.693 1.00 42.00 106 ILE A O 1
ATOM 876 N N . GLN A 1 107 ? 1.736 -15.759 5.326 1.00 41.38 107 GLN A N 1
ATOM 877 C CA . GLN A 1 107 ? 3.081 -15.223 5.406 1.00 41.38 107 GLN A CA 1
ATOM 878 C C . GLN A 1 107 ? 3.716 -15.139 4.0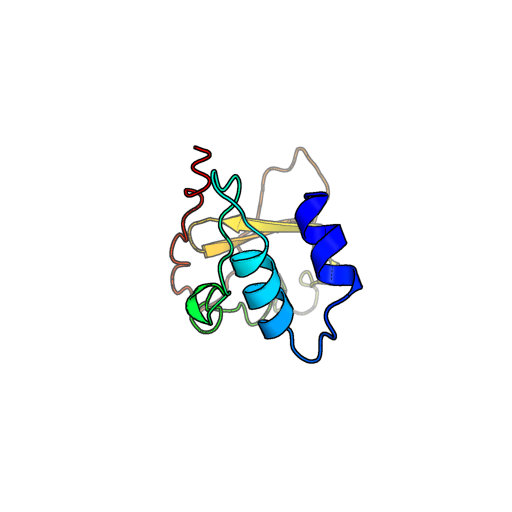11 1.00 41.38 107 GLN A C 1
ATOM 880 O O . GLN A 1 107 ? 4.306 -16.092 3.511 1.00 41.38 107 GLN A O 1
ATOM 885 N N . LEU A 1 108 ? 3.582 -13.988 3.354 1.00 37.75 108 LEU A N 1
ATOM 886 C CA . LEU A 1 108 ? 4.168 -13.750 2.038 1.00 37.75 108 LEU A CA 1
ATOM 887 C C . LEU A 1 108 ? 5.517 -13.050 2.195 1.00 37.75 108 LEU A C 1
ATOM 889 O O . LEU A 1 108 ? 5.617 -11.824 2.162 1.00 37.75 108 LEU A O 1
ATOM 893 N N . CYS A 1 109 ? 6.530 -13.902 2.380 1.00 35.25 109 CYS A N 1
ATOM 894 C CA . CYS A 1 109 ? 7.921 -13.764 1.948 1.00 35.25 109 CYS A CA 1
ATOM 895 C C . CYS A 1 109 ? 8.470 -12.331 1.877 1.00 35.25 109 CYS A C 1
ATOM 897 O O . CYS A 1 109 ? 8.549 -11.723 0.810 1.00 35.25 109 CYS A O 1
ATOM 899 N N . PHE A 1 110 ? 8.981 -11.851 3.009 1.00 34.28 110 PHE A N 1
ATOM 900 C CA . PHE A 1 110 ? 9.996 -10.797 3.063 1.00 34.28 110 PHE A CA 1
ATOM 901 C C . PHE A 1 110 ? 11.404 -11.376 2.831 1.00 34.28 110 PHE A C 1
ATOM 903 O O . PHE A 1 110 ? 12.318 -11.108 3.593 1.00 34.28 110 PHE A O 1
ATOM 910 N N . THR A 1 111 ? 11.614 -12.191 1.798 1.00 41.12 111 THR A N 1
ATOM 911 C CA . THR A 1 111 ? 12.966 -12.653 1.434 1.00 41.12 111 THR A CA 1
ATOM 912 C C . THR A 1 111 ? 13.041 -13.005 -0.046 1.00 41.12 111 THR A C 1
ATOM 914 O O . THR A 1 111 ? 13.013 -14.165 -0.427 1.00 41.12 111 THR A O 1
ATOM 917 N N . HIS A 1 112 ? 13.170 -11.995 -0.903 1.00 34.25 112 HIS A N 1
ATOM 918 C CA . HIS A 1 112 ? 13.948 -12.134 -2.138 1.00 34.25 112 HIS A CA 1
ATOM 919 C C . HIS A 1 112 ? 14.332 -10.752 -2.671 1.00 34.25 112 HIS A C 1
ATOM 921 O O . HIS A 1 112 ? 13.891 -10.305 -3.724 1.00 34.25 112 HIS A O 1
ATOM 927 N N . LEU A 1 113 ? 15.203 -10.073 -1.926 1.00 31.41 113 LEU A N 1
ATOM 928 C CA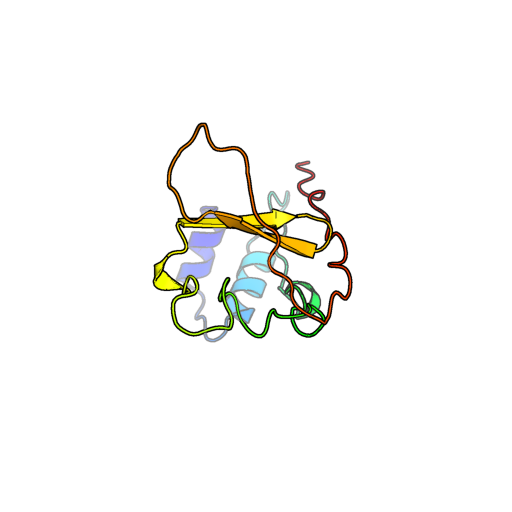 . LEU A 1 113 ? 16.152 -9.149 -2.536 1.00 31.41 113 LEU A CA 1
ATOM 929 C C . LEU A 1 113 ? 17.536 -9.789 -2.397 1.00 31.41 113 LEU A C 1
ATOM 931 O O . LEU A 1 113 ? 18.320 -9.448 -1.520 1.00 31.41 113 LEU A O 1
ATOM 935 N N . SER A 1 114 ? 17.795 -10.816 -3.208 1.00 32.94 114 SER A N 1
ATOM 936 C CA . SER A 1 114 ? 19.167 -11.274 -3.416 1.00 32.94 114 SER A CA 1
ATOM 937 C C . SER A 1 114 ? 19.760 -10.358 -4.478 1.00 32.94 114 SER A C 1
ATOM 939 O O . SER A 1 114 ? 19.475 -10.502 -5.665 1.00 32.94 114 SER A O 1
ATOM 941 N N . LEU A 1 115 ? 20.500 -9.352 -4.019 1.00 32.16 115 LEU A N 1
ATOM 942 C CA . LEU A 1 115 ? 21.467 -8.648 -4.849 1.00 32.16 115 LEU A CA 1
ATOM 943 C C . LEU A 1 115 ? 22.609 -9.635 -5.124 1.00 32.16 115 LEU A C 1
ATOM 945 O O . LEU A 1 115 ? 23.260 -10.098 -4.187 1.00 32.16 115 LEU A O 1
ATOM 949 N N . LYS A 1 116 ? 22.779 -9.995 -6.395 1.00 35.44 116 LYS A N 1
ATOM 950 C CA . LYS A 1 116 ? 24.060 -10.449 -6.938 1.00 35.44 116 LYS A CA 1
ATOM 951 C C . LYS A 1 116 ? 24.788 -9.241 -7.500 1.00 35.44 116 LYS A C 1
ATOM 953 O O . LYS A 1 116 ? 24.081 -8.363 -8.048 1.00 35.44 116 LYS A O 1
#

Secondary structure (DSSP, 8-state):
--HHHHHHHTTS---SHHHHHHHHHHS-PSS-SS---PPPGGGS--GGGS---S---S--STTS--GGG--EEEE-TTS-EEEESS--TT---PEE---S---------S------

Sequence (116 aa):
MDNLIKKNLKNIPIYSPMDYFTTFRTSMVSPRSYEVKSLNHCFFKNYGQVSTFKTIRPGQQKGAPTVNDLRCLKYSPDGELSYKLTFDRTGNFYLELRGKNQLRFIQLCFTHLSLK

pLDDT: mean 72.77, std 16.4, range [31.41, 93.31]

Organism: NCBI:txid259542

Radius of gyration: 23.62 Å; chains: 1; bounding box: 51×26×59 Å

Foldseek 3Di:
DDPLLVVQVVPDDDDDPVVSLVSVVVSADPPGPDDRDDDDPVNDDPCVPPDDQPDPAQDDDVVGGGPVQWDDWDADLQGWIWTDSDPDPPPPDTHTRDRPDDDTNPNPDPDDPPDD